Protein AF-A0A955WYC2-F1 (afdb_monomer_lite)

Foldseek 3Di:
DDDCPVPQKDKDFCPVPDDPPQFPVVLLVCLVPPQWDDDPNDTDGAHKAFCQVVDDDDPPDDRSSRRMIIHGNPDDPVVVVCVVVRVVRRVVVVRPDDDPPPDDDDDPDPDDDD

Sequence (114 aa):
VSSPDAAVYTVVDVRRLVGADFRADDFVRWCATEGSVPLDGRPHTLLVAPLAGFYTCPPGRANPGHTQMRIACVEPPDRMALVPTLLAGLLERYLARPTLKPAGRRSPRPGPAA

pLDDT: mean 84.3, std 18.59, range [38.25, 97.69]

Radius of gyration: 16.38 Å; chains: 1; bounding box: 44×35×40 Å

Structure (mmCIF, N/CA/C/O backbone):
data_AF-A0A955WYC2-F1
#
_entry.id   AF-A0A955WYC2-F1
#
loop_
_atom_site.group_PDB
_atom_site.id
_atom_site.type_symbol
_atom_site.label_atom_id
_atom_site.label_alt_id
_atom_site.label_comp_id
_atom_site.label_asym_id
_atom_site.label_entity_id
_atom_site.label_seq_id
_atom_site.pdbx_PDB_ins_code
_atom_site.Cartn_x
_atom_site.Cartn_y
_atom_site.Cartn_z
_atom_site.occupancy
_atom_site.B_iso_or_equiv
_atom_site.auth_seq_id
_atom_site.auth_comp_id
_atom_site.auth_asym_id
_atom_site.auth_atom_id
_atom_site.pdbx_PDB_model_num
ATOM 1 N N . VAL A 1 1 ? 25.991 -2.730 4.865 1.00 40.34 1 VAL A N 1
ATOM 2 C CA . VAL A 1 1 ? 24.689 -3.374 5.157 1.00 40.34 1 VAL A CA 1
ATOM 3 C C . VAL A 1 1 ? 24.059 -2.584 6.289 1.00 40.34 1 VAL A C 1
ATOM 5 O O . VAL A 1 1 ? 24.684 -2.483 7.333 1.00 40.34 1 VAL A O 1
ATOM 8 N N . SER A 1 2 ? 22.933 -1.908 6.060 1.00 38.25 2 SER A N 1
ATOM 9 C CA . SER A 1 2 ? 22.236 -1.147 7.107 1.00 38.25 2 SER A CA 1
ATOM 10 C C . SER A 1 2 ? 21.473 -2.118 8.011 1.00 38.25 2 SER A C 1
ATOM 12 O O . SER A 1 2 ? 20.613 -2.833 7.498 1.00 38.25 2 SER A O 1
ATOM 14 N N . SER A 1 3 ? 21.787 -2.162 9.312 1.00 40.84 3 SER A N 1
ATOM 15 C CA . SER A 1 3 ? 20.965 -2.893 10.288 1.00 40.84 3 SER A CA 1
ATOM 16 C C . SER A 1 3 ? 19.647 -2.133 10.477 1.00 40.84 3 SER A C 1
ATOM 18 O O . SER A 1 3 ? 19.693 -0.953 10.836 1.00 40.84 3 SER A O 1
ATOM 20 N N . PRO A 1 4 ? 18.483 -2.738 10.199 1.00 52.22 4 PRO A N 1
ATOM 21 C CA . PRO A 1 4 ? 17.189 -2.068 10.286 1.00 52.22 4 PRO A CA 1
ATOM 22 C C . PRO A 1 4 ? 16.660 -1.925 11.724 1.00 52.22 4 PRO A C 1
ATOM 24 O O . PRO A 1 4 ? 15.533 -1.477 11.889 1.00 52.22 4 PRO A O 1
ATOM 27 N N . ASP A 1 5 ? 17.448 -2.232 12.762 1.00 47.88 5 ASP A N 1
ATOM 28 C CA . ASP A 1 5 ? 17.013 -2.162 14.173 1.00 47.88 5 ASP A CA 1
ATOM 29 C C . ASP A 1 5 ? 16.616 -0.746 14.643 1.00 47.88 5 ASP A C 1
ATOM 31 O O . ASP A 1 5 ? 15.949 -0.597 15.661 1.00 47.88 5 ASP A O 1
ATOM 35 N N . ALA A 1 6 ? 16.980 0.299 13.890 1.00 53.50 6 ALA A N 1
ATOM 36 C CA . ALA A 1 6 ? 16.561 1.688 14.121 1.00 53.50 6 ALA A CA 1
ATOM 37 C C . ALA A 1 6 ? 15.572 2.217 13.060 1.00 53.50 6 ALA A C 1
ATOM 39 O O . ALA A 1 6 ? 15.289 3.417 13.006 1.00 53.50 6 ALA A O 1
ATOM 40 N N . ALA A 1 7 ? 15.071 1.359 12.164 1.00 60.97 7 ALA A N 1
ATOM 41 C CA . ALA A 1 7 ? 14.150 1.786 11.123 1.00 60.97 7 ALA A CA 1
ATOM 42 C C . ALA A 1 7 ? 12.756 2.019 11.719 1.00 60.97 7 ALA A C 1
ATOM 44 O O . ALA A 1 7 ? 12.045 1.089 12.084 1.00 60.97 7 ALA A O 1
ATOM 45 N N . VAL A 1 8 ? 12.317 3.277 11.734 1.00 83.25 8 VAL A N 1
ATOM 46 C CA . VAL A 1 8 ? 10.945 3.678 12.106 1.00 83.25 8 VAL A CA 1
ATOM 47 C C . VAL A 1 8 ? 9.902 3.302 11.041 1.00 83.25 8 VAL A C 1
ATOM 49 O O . VAL A 1 8 ? 8.829 3.900 10.979 1.00 83.25 8 VAL A O 1
ATOM 52 N N . TYR A 1 9 ? 10.222 2.367 10.141 1.00 88.38 9 TYR A N 1
ATOM 53 C CA . TYR A 1 9 ? 9.343 1.940 9.061 1.00 88.38 9 TYR A CA 1
ATOM 54 C C . TYR A 1 9 ? 9.663 0.529 8.562 1.00 88.38 9 TYR A C 1
ATOM 56 O O . TYR A 1 9 ? 10.807 0.082 8.585 1.00 88.38 9 TYR A O 1
ATOM 64 N N . THR A 1 10 ? 8.646 -0.133 8.014 1.00 90.12 10 THR A N 1
ATOM 65 C CA . THR A 1 10 ? 8.784 -1.369 7.233 1.00 90.12 10 THR A CA 1
ATOM 66 C C . THR A 1 10 ? 8.573 -1.074 5.754 1.00 90.12 10 THR A C 1
ATOM 68 O O . THR A 1 10 ? 7.737 -0.244 5.392 1.00 90.12 10 THR A O 1
ATOM 71 N N . VAL A 1 11 ? 9.329 -1.753 4.889 1.00 93.75 11 VAL A N 1
ATOM 72 C CA . VAL A 1 11 ? 9.131 -1.710 3.436 1.00 93.75 11 VAL A CA 1
ATOM 73 C C . VAL A 1 11 ? 8.288 -2.902 3.007 1.00 93.75 11 VAL A C 1
ATOM 75 O O . VAL A 1 11 ? 8.635 -4.044 3.295 1.00 93.75 11 VAL A O 1
ATOM 78 N N . VAL A 1 12 ? 7.203 -2.630 2.288 1.00 95.12 12 VAL A N 1
ATOM 79 C CA . VAL A 1 12 ? 6.333 -3.645 1.694 1.00 95.12 12 VAL A CA 1
ATOM 80 C C . VAL A 1 12 ? 6.441 -3.575 0.181 1.00 95.12 12 VAL A C 1
ATOM 82 O O . VAL A 1 12 ? 6.446 -2.492 -0.405 1.00 95.12 12 VAL A O 1
ATOM 85 N N . ASP A 1 13 ? 6.515 -4.743 -0.447 1.00 96.62 13 ASP A N 1
ATOM 86 C CA . ASP A 1 13 ? 6.607 -4.894 -1.891 1.00 96.62 13 ASP A CA 1
ATOM 87 C C . ASP A 1 13 ? 5.446 -5.729 -2.423 1.00 96.62 13 ASP A C 1
ATOM 89 O O . ASP A 1 13 ? 5.359 -6.930 -2.166 1.00 96.62 13 ASP A O 1
ATOM 93 N N . VAL A 1 14 ? 4.564 -5.095 -3.193 1.00 96.38 14 VAL A N 1
ATOM 94 C CA . VAL A 1 14 ? 3.357 -5.743 -3.721 1.00 96.38 14 VAL A CA 1
ATOM 95 C C . VAL A 1 14 ? 3.542 -6.301 -5.132 1.00 96.38 14 VAL A C 1
ATOM 97 O O . VAL A 1 14 ? 2.566 -6.711 -5.748 1.00 96.38 14 VAL A O 1
ATOM 100 N N . ARG A 1 15 ? 4.773 -6.377 -5.666 1.00 95.62 15 ARG A N 1
ATOM 101 C CA . ARG A 1 15 ? 5.037 -6.774 -7.071 1.00 95.62 15 ARG A CA 1
ATOM 102 C C . ARG A 1 15 ? 4.421 -8.102 -7.516 1.00 95.62 15 ARG A C 1
ATOM 104 O O . ARG A 1 15 ? 4.233 -8.305 -8.706 1.00 95.62 15 ARG A O 1
ATOM 111 N N . ARG A 1 16 ? 4.173 -9.028 -6.583 1.00 95.81 16 ARG A N 1
ATOM 112 C CA . ARG A 1 16 ? 3.582 -10.349 -6.866 1.00 95.81 16 ARG A CA 1
ATOM 113 C C . ARG A 1 16 ? 2.052 -10.359 -6.799 1.00 95.81 16 ARG A C 1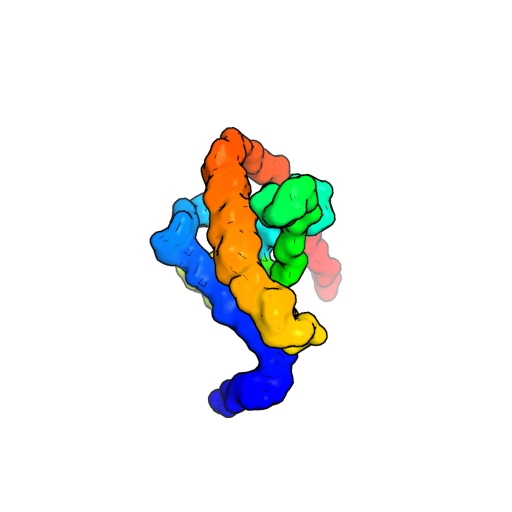
ATOM 115 O O . ARG A 1 16 ? 1.453 -11.391 -7.065 1.00 95.81 16 ARG A O 1
ATOM 122 N N . LEU A 1 17 ? 1.444 -9.241 -6.416 1.00 95.19 17 LEU A N 1
ATOM 123 C CA . LEU A 1 17 ? 0.002 -9.089 -6.208 1.00 95.19 17 LEU A CA 1
ATOM 124 C C . LEU A 1 17 ? -0.638 -8.132 -7.221 1.00 95.19 17 LEU A C 1
ATOM 126 O O . LEU A 1 17 ? -1.858 -8.034 -7.286 1.00 95.19 17 LEU A O 1
ATOM 130 N N . VAL A 1 18 ? 0.172 -7.401 -7.989 1.00 95.25 18 VAL A N 1
ATOM 131 C CA . VAL A 1 18 ? -0.280 -6.319 -8.869 1.00 95.25 18 VAL A CA 1
ATOM 132 C C . VAL A 1 18 ? 0.172 -6.550 -10.308 1.00 95.25 18 VAL A C 1
ATOM 134 O O . VAL A 1 18 ? 1.183 -7.205 -10.557 1.00 95.25 18 VAL A O 1
ATOM 137 N N . GLY A 1 19 ? -0.576 -5.995 -11.263 1.00 91.44 19 GLY A N 1
ATOM 138 C CA . GLY A 1 19 ? -0.217 -6.023 -12.682 1.00 91.44 19 GLY A CA 1
ATOM 139 C C . GLY A 1 19 ? 0.934 -5.074 -13.038 1.00 91.44 19 GLY A C 1
ATOM 140 O O . GLY A 1 19 ? 1.313 -4.207 -12.251 1.00 91.44 19 GLY A O 1
ATOM 141 N N . ALA A 1 20 ? 1.459 -5.205 -14.260 1.00 88.75 20 ALA A N 1
ATOM 142 C CA . ALA A 1 20 ? 2.591 -4.412 -14.758 1.00 88.75 20 ALA A CA 1
ATOM 143 C C . ALA A 1 20 ? 2.325 -2.894 -14.795 1.00 88.75 20 ALA A C 1
ATOM 145 O O . ALA A 1 20 ? 3.255 -2.103 -14.640 1.00 88.75 20 ALA A O 1
ATOM 146 N N . ASP A 1 21 ? 1.062 -2.492 -14.950 1.00 90.31 21 ASP A N 1
ATOM 147 C CA . ASP A 1 21 ? 0.655 -1.084 -14.997 1.00 90.31 21 ASP A CA 1
ATOM 148 C C . ASP A 1 21 ? 0.515 -0.445 -13.606 1.00 90.31 21 ASP A C 1
ATOM 150 O O . ASP A 1 21 ? 0.289 0.762 -13.488 1.00 90.31 21 ASP A O 1
ATOM 154 N N . PHE A 1 22 ? 0.647 -1.226 -12.529 1.00 93.94 22 PHE A N 1
ATOM 155 C CA . PHE A 1 22 ? 0.534 -0.702 -11.175 1.00 93.94 22 PHE A CA 1
ATOM 156 C C . PHE A 1 22 ? 1.689 0.239 -10.840 1.00 93.94 22 PHE A C 1
ATOM 158 O O . PHE A 1 22 ? 2.867 -0.073 -11.031 1.00 93.94 22 PHE A O 1
ATOM 165 N N . ARG A 1 23 ? 1.351 1.381 -10.236 1.00 94.75 23 ARG A N 1
ATOM 166 C CA . ARG A 1 23 ? 2.325 2.345 -9.734 1.00 94.75 23 ARG A CA 1
ATOM 167 C C . ARG A 1 23 ? 2.028 2.702 -8.281 1.00 94.75 23 ARG A C 1
ATOM 169 O O . ARG A 1 23 ? 0.993 3.292 -7.985 1.00 94.75 23 ARG A O 1
ATOM 176 N N . ALA A 1 24 ? 2.979 2.414 -7.390 1.00 96.19 24 ALA A N 1
ATOM 177 C CA . ALA A 1 24 ? 2.887 2.730 -5.963 1.00 96.19 24 ALA A CA 1
ATOM 178 C C . ALA A 1 24 ? 2.591 4.217 -5.700 1.00 96.19 24 ALA A C 1
ATOM 180 O O . ALA A 1 24 ? 1.847 4.532 -4.781 1.00 96.19 24 ALA A O 1
ATOM 181 N N . ASP A 1 25 ? 3.111 5.126 -6.533 1.00 95.38 25 ASP A N 1
ATOM 182 C CA . ASP A 1 25 ? 2.848 6.571 -6.437 1.00 95.38 25 ASP A CA 1
ATOM 183 C C . ASP A 1 25 ? 1.351 6.908 -6.572 1.00 95.38 25 ASP A C 1
ATOM 185 O O . ASP A 1 25 ? 0.835 7.796 -5.892 1.00 95.38 25 ASP A O 1
ATOM 189 N N . ASP A 1 26 ? 0.651 6.200 -7.458 1.00 95.50 26 ASP A N 1
ATOM 190 C CA . ASP A 1 26 ? -0.762 6.443 -7.741 1.00 95.50 26 ASP A CA 1
ATOM 191 C C . ASP A 1 26 ? -1.646 5.800 -6.670 1.00 95.50 26 ASP A C 1
ATOM 193 O O . ASP A 1 26 ? -2.586 6.434 -6.191 1.00 95.50 26 ASP A O 1
ATOM 197 N N . PHE A 1 27 ? -1.270 4.607 -6.199 1.00 96.56 27 PHE A N 1
ATOM 198 C CA . PHE A 1 27 ? -1.904 3.968 -5.048 1.00 96.56 27 PHE A CA 1
ATOM 199 C C . PHE A 1 27 ? -1.769 4.803 -3.767 1.00 96.56 27 PHE A C 1
ATOM 201 O O . PHE A 1 27 ? -2.765 5.065 -3.101 1.00 96.56 27 PHE A O 1
ATOM 208 N N . VAL A 1 28 ? -0.565 5.292 -3.445 1.00 96.56 28 VAL A N 1
ATOM 209 C CA . VAL A 1 28 ? -0.335 6.155 -2.273 1.00 96.56 28 VAL A CA 1
ATOM 210 C C . VAL A 1 28 ? -1.220 7.399 -2.331 1.00 96.56 28 VAL A C 1
ATOM 212 O O . VAL A 1 28 ? -1.872 7.757 -1.351 1.00 96.56 28 VAL A O 1
ATOM 215 N N . ARG A 1 29 ? -1.254 8.065 -3.489 1.00 96.19 29 ARG A N 1
ATOM 216 C CA . ARG A 1 29 ? -2.063 9.271 -3.687 1.00 96.19 29 ARG A CA 1
ATOM 217 C C . ARG A 1 29 ? -3.550 8.982 -3.528 1.00 96.19 29 ARG A C 1
ATOM 219 O O . ARG A 1 29 ? -4.268 9.793 -2.950 1.00 96.19 29 ARG A O 1
ATOM 226 N N . TRP A 1 30 ? -3.999 7.833 -4.021 1.00 96.75 30 TRP A N 1
ATOM 227 C CA . TRP A 1 30 ? -5.367 7.377 -3.839 1.00 96.75 30 TRP A CA 1
ATOM 228 C C . TRP A 1 30 ? -5.704 7.167 -2.360 1.00 96.75 30 TRP A C 1
ATOM 230 O O . TRP A 1 30 ? -6.676 7.751 -1.886 1.00 96.75 30 TRP A O 1
ATOM 240 N N . CYS A 1 31 ? -4.871 6.438 -1.607 1.00 96.75 31 CYS A N 1
ATOM 241 C CA . CYS A 1 31 ? -5.045 6.254 -0.160 1.00 96.75 31 CYS A CA 1
ATOM 242 C C . CYS A 1 31 ? -5.147 7.589 0.593 1.00 96.75 31 CYS A C 1
ATOM 244 O O . CYS A 1 31 ? -5.941 7.711 1.522 1.00 96.75 31 CYS A O 1
ATOM 246 N N . ALA A 1 32 ? -4.373 8.596 0.175 1.00 95.69 32 ALA A N 1
ATOM 247 C CA . ALA A 1 32 ? -4.351 9.916 0.802 1.00 95.69 32 ALA A CA 1
ATOM 248 C C . ALA A 1 32 ? -5.560 10.810 0.467 1.00 95.69 32 ALA A C 1
ATOM 250 O O . ALA A 1 32 ? -5.771 11.807 1.151 1.00 95.69 32 ALA A O 1
ATOM 251 N N . THR A 1 33 ? -6.319 10.505 -0.590 1.00 95.12 33 THR A N 1
ATOM 252 C CA . THR A 1 33 ? -7.392 11.385 -1.092 1.00 95.12 33 THR A CA 1
ATOM 253 C C . THR A 1 33 ? -8.783 10.794 -0.910 1.00 95.12 33 THR A C 1
ATOM 255 O O . THR A 1 33 ? -9.669 11.475 -0.406 1.00 95.12 33 THR A O 1
ATOM 258 N N . GLU A 1 34 ? -8.985 9.538 -1.299 1.00 94.81 34 GLU A N 1
ATOM 259 C CA . GLU A 1 34 ? -10.314 8.907 -1.316 1.00 94.81 34 GLU A CA 1
ATOM 260 C C . GLU A 1 34 ? -10.302 7.444 -0.840 1.00 94.81 34 GLU A C 1
ATOM 262 O O . GLU A 1 34 ? -11.347 6.877 -0.516 1.00 94.81 34 GLU A O 1
ATOM 267 N N . GLY A 1 35 ? -9.124 6.817 -0.777 1.00 95.44 35 GLY A N 1
ATOM 268 C CA . GLY A 1 35 ? -8.981 5.422 -0.389 1.00 95.44 35 GLY A CA 1
ATOM 269 C C . GLY A 1 35 ? -9.364 5.192 1.064 1.00 95.44 35 GLY A C 1
ATOM 270 O O . GLY A 1 35 ? -8.800 5.793 1.974 1.00 95.44 35 GLY A O 1
ATOM 271 N N . SER A 1 36 ? -10.326 4.298 1.282 1.00 96.94 36 SER A N 1
ATOM 272 C CA . SER A 1 36 ? -10.749 3.894 2.619 1.00 96.94 36 SER A CA 1
ATOM 273 C C . SER A 1 36 ? -11.296 2.467 2.649 1.00 96.94 36 SER A C 1
ATOM 275 O O . SER A 1 36 ? -11.785 1.938 1.644 1.00 96.94 36 SER A O 1
ATOM 277 N N . VAL A 1 37 ? -11.230 1.848 3.826 1.00 96.81 37 VAL A N 1
ATOM 278 C CA . VAL A 1 37 ? -11.771 0.529 4.167 1.00 96.81 37 VAL A CA 1
ATOM 279 C C . VAL A 1 37 ? -12.671 0.684 5.399 1.00 96.81 37 VAL A C 1
ATOM 281 O O . VAL A 1 37 ? -12.257 1.322 6.368 1.00 96.81 37 VAL A O 1
ATOM 284 N N . PRO A 1 38 ? -13.904 0.147 5.395 1.00 95.19 38 PRO A N 1
ATOM 285 C CA . PRO A 1 38 ? -14.746 0.107 6.577 1.00 95.19 38 PRO A CA 1
ATOM 286 C C . PRO A 1 38 ? -14.171 -0.908 7.563 1.00 95.19 38 PRO A C 1
ATOM 288 O O . PRO A 1 38 ? -13.991 -2.077 7.232 1.00 95.19 38 PRO A O 1
ATOM 291 N N . LEU A 1 39 ? -13.910 -0.451 8.779 1.00 92.94 39 LEU A N 1
ATOM 292 C CA . LEU A 1 39 ? -13.479 -1.271 9.901 1.00 92.94 39 LEU A CA 1
ATOM 293 C C . LEU A 1 39 ? -14.220 -0.762 11.140 1.00 92.94 39 LEU A C 1
ATOM 295 O O . LEU A 1 39 ? -14.277 0.447 11.364 1.00 92.94 39 LEU A O 1
ATOM 299 N N . ASP A 1 40 ? -14.870 -1.663 11.875 1.00 90.31 40 ASP A N 1
ATOM 300 C CA . ASP A 1 40 ? -15.698 -1.339 13.048 1.00 90.31 40 ASP A CA 1
ATOM 301 C C . ASP A 1 40 ? -16.741 -0.235 12.789 1.00 90.31 40 ASP A C 1
ATOM 303 O O . ASP A 1 40 ? -16.948 0.685 13.581 1.00 90.31 40 ASP A O 1
ATOM 307 N N . GLY A 1 41 ? -17.379 -0.293 11.615 1.00 92.25 41 GLY A N 1
ATOM 308 C CA . GLY A 1 41 ? -18.401 0.673 11.202 1.00 92.25 41 GLY A CA 1
ATOM 309 C C . GLY A 1 41 ? -17.868 2.074 10.884 1.00 92.25 41 GLY A C 1
ATOM 310 O O . GLY A 1 41 ? -18.665 2.983 10.659 1.00 92.25 41 GLY A O 1
ATOM 311 N N . ARG A 1 42 ? -16.544 2.274 10.842 1.00 95.69 42 ARG A N 1
ATOM 312 C CA . ARG A 1 42 ? -15.912 3.562 10.526 1.00 95.69 42 ARG A CA 1
ATOM 313 C C . ARG A 1 42 ? -14.986 3.447 9.313 1.00 95.69 42 ARG A C 1
ATOM 315 O O . ARG A 1 42 ? -14.307 2.429 9.149 1.00 95.69 42 ARG A O 1
ATOM 322 N N . PRO A 1 43 ? -14.922 4.476 8.452 1.00 96.50 43 PRO A N 1
ATOM 323 C CA . PRO A 1 43 ? -13.956 4.501 7.366 1.00 96.50 43 PRO A CA 1
ATOM 324 C C . PRO A 1 43 ? -12.546 4.713 7.926 1.00 96.50 43 PRO A C 1
ATOM 326 O O . PRO A 1 43 ? -12.300 5.650 8.682 1.00 96.50 43 PRO A O 1
ATOM 329 N N . HIS A 1 44 ? -11.620 3.855 7.520 1.00 96.88 44 HIS A N 1
ATOM 330 C CA . HIS A 1 44 ? -10.204 3.947 7.853 1.00 96.88 44 HIS A CA 1
ATOM 331 C C . HIS A 1 44 ? -9.374 4.011 6.576 1.00 96.88 44 HIS A C 1
ATOM 333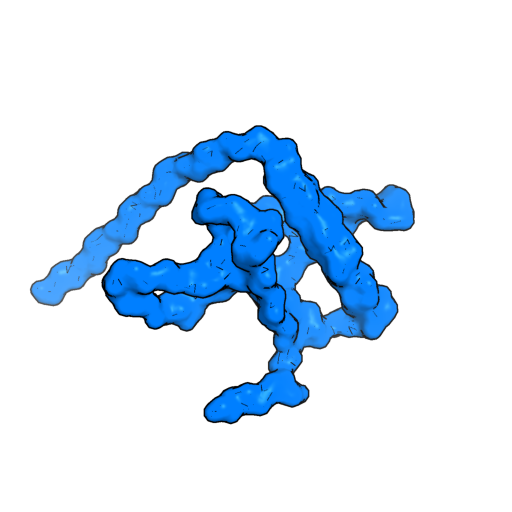 O O . HIS A 1 44 ? -9.731 3.414 5.564 1.00 96.88 44 HIS A O 1
ATOM 339 N N . THR A 1 45 ? -8.245 4.707 6.628 1.00 97.00 45 THR A N 1
ATOM 340 C CA . THR A 1 45 ? -7.230 4.689 5.570 1.00 97.00 45 THR A CA 1
ATOM 341 C C . THR A 1 45 ? -5.867 4.369 6.172 1.00 97.00 45 THR A C 1
ATOM 343 O O . THR A 1 45 ? -5.683 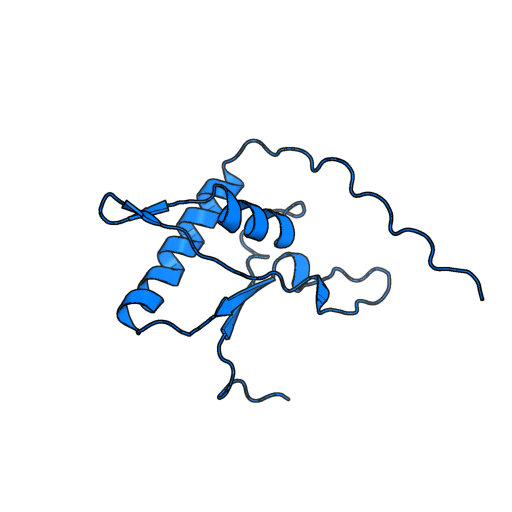4.440 7.388 1.00 97.00 45 THR A O 1
ATOM 346 N N . LEU A 1 46 ? -4.912 4.015 5.318 1.00 95.94 46 LEU A N 1
ATOM 347 C CA . LEU A 1 46 ? -3.522 3.788 5.675 1.00 95.94 46 LEU A CA 1
ATOM 348 C C . LEU A 1 46 ? -2.650 4.694 4.809 1.00 95.94 46 LEU A C 1
ATOM 350 O O . LEU A 1 46 ? -2.564 4.523 3.591 1.00 95.94 46 LEU A O 1
ATOM 354 N N . LEU A 1 47 ? -1.982 5.648 5.452 1.00 94.62 47 LEU A N 1
ATOM 355 C CA . LEU A 1 47 ? -1.021 6.510 4.781 1.00 94.62 47 LEU A CA 1
ATOM 356 C C . LEU A 1 47 ? 0.315 5.778 4.648 1.00 94.62 47 LEU A C 1
ATOM 358 O O . LEU A 1 47 ? 0.924 5.355 5.630 1.00 94.62 47 LEU A O 1
ATOM 362 N N . VAL A 1 48 ? 0.769 5.647 3.408 1.00 94.50 48 VAL A N 1
ATOM 363 C CA . VAL A 1 48 ? 2.035 5.014 3.030 1.00 94.50 48 VAL A CA 1
ATOM 364 C C . VAL A 1 48 ? 2.829 5.960 2.141 1.00 94.50 48 VAL A C 1
ATOM 366 O O . VAL A 1 48 ? 2.267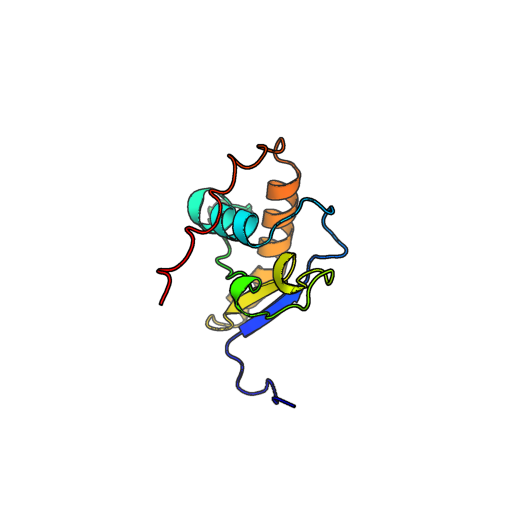 6.893 1.578 1.00 94.50 48 VAL A O 1
ATOM 369 N N . ALA A 1 49 ? 4.137 5.749 2.004 1.00 94.88 49 ALA A N 1
ATOM 370 C CA . ALA A 1 49 ? 4.970 6.567 1.119 1.00 94.88 49 ALA A CA 1
ATOM 371 C C . ALA A 1 49 ? 5.635 5.708 0.031 1.00 94.88 49 ALA A C 1
ATOM 373 O O . ALA A 1 49 ? 6.137 4.626 0.350 1.00 94.88 49 ALA A O 1
ATOM 374 N N . PRO A 1 50 ? 5.671 6.162 -1.236 1.00 95.50 50 PRO A N 1
ATOM 375 C CA . PRO A 1 50 ? 6.276 5.405 -2.321 1.00 95.50 50 PRO A CA 1
ATOM 376 C C . PRO A 1 50 ? 7.801 5.444 -2.220 1.00 95.50 50 PRO A C 1
ATOM 378 O O . PRO A 1 50 ? 8.387 6.418 -1.742 1.00 95.50 50 PRO A O 1
ATOM 381 N N . LEU A 1 51 ? 8.452 4.396 -2.726 1.00 93.31 51 LEU A N 1
ATOM 382 C CA . LEU A 1 51 ? 9.914 4.311 -2.758 1.00 93.31 51 LEU A CA 1
ATOM 383 C C . LEU A 1 51 ? 10.522 4.569 -4.144 1.00 93.31 51 LEU A C 1
ATOM 385 O O . LEU A 1 51 ? 11.741 4.655 -4.262 1.00 93.31 51 LEU A O 1
ATOM 389 N N . ALA A 1 52 ? 9.705 4.749 -5.189 1.00 91.06 52 ALA A N 1
ATOM 390 C CA . ALA A 1 52 ? 10.169 4.948 -6.568 1.00 91.06 52 ALA A CA 1
ATOM 391 C C . ALA A 1 52 ? 11.226 6.056 -6.712 1.00 91.06 52 ALA A C 1
ATOM 393 O O . ALA A 1 52 ? 12.193 5.875 -7.450 1.00 91.06 52 ALA A O 1
ATOM 394 N N . GLY A 1 53 ? 11.067 7.169 -5.990 1.00 88.19 53 GLY A N 1
ATOM 395 C CA . GLY A 1 53 ? 11.981 8.314 -6.042 1.00 88.19 53 GLY A CA 1
ATOM 396 C C . GLY A 1 53 ? 13.332 8.118 -5.344 1.00 88.19 53 GLY A C 1
ATOM 397 O O . GLY A 1 53 ? 14.197 8.973 -5.488 1.00 88.19 53 GLY A O 1
ATOM 398 N N . PHE A 1 54 ? 13.533 7.025 -4.601 1.00 87.88 54 PHE A N 1
ATOM 399 C CA . PHE A 1 54 ? 14.777 6.763 -3.862 1.00 87.88 54 PHE A CA 1
ATOM 400 C C . PHE A 1 54 ? 15.766 5.877 -4.627 1.00 87.88 54 PHE A C 1
ATOM 402 O O . PHE A 1 54 ? 16.914 5.735 -4.208 1.00 87.88 54 PHE A O 1
ATOM 409 N N . TYR A 1 55 ? 15.339 5.266 -5.734 1.00 87.88 55 TYR A N 1
ATOM 410 C CA . TYR A 1 55 ? 16.186 4.380 -6.524 1.00 87.88 55 TYR A CA 1
ATOM 411 C C . TYR A 1 55 ? 16.794 5.103 -7.723 1.00 87.88 55 TYR A C 1
ATOM 413 O O . TYR A 1 55 ? 16.080 5.639 -8.569 1.00 87.88 55 TYR A O 1
ATOM 421 N N . THR A 1 56 ? 18.114 4.997 -7.857 1.00 89.44 56 THR A N 1
ATOM 422 C CA . THR A 1 56 ? 18.821 5.271 -9.111 1.00 89.44 56 THR A CA 1
ATOM 423 C C . THR A 1 56 ? 18.945 3.961 -9.882 1.00 89.44 56 THR A C 1
ATOM 425 O O . THR A 1 56 ? 19.648 3.044 -9.455 1.00 89.44 56 THR A O 1
ATOM 428 N N . CYS A 1 57 ? 18.232 3.835 -11.001 1.00 86.12 57 CYS A N 1
ATOM 429 C CA . CYS A 1 57 ? 18.243 2.623 -11.823 1.00 86.12 57 CYS A CA 1
ATOM 430 C C . CYS A 1 57 ? 19.033 2.845 -13.120 1.00 86.12 57 CYS A C 1
ATOM 432 O O . CYS A 1 57 ? 18.819 3.862 -13.781 1.00 86.12 57 CYS A O 1
ATOM 434 N N . PRO A 1 58 ? 19.911 1.903 -13.517 1.00 88.25 58 PRO A N 1
ATOM 435 C CA . PRO A 1 58 ? 20.537 1.929 -14.835 1.00 88.25 58 PRO A CA 1
ATOM 436 C C . PRO A 1 58 ? 19.497 1.904 -15.968 1.00 88.25 58 PRO A C 1
ATOM 438 O O . PRO A 1 58 ? 18.412 1.338 -15.779 1.00 88.25 58 PRO A O 1
ATOM 441 N N . PRO A 1 59 ? 19.830 2.438 -17.158 1.00 88.06 59 PRO A N 1
ATOM 442 C CA . PRO A 1 59 ? 18.976 2.328 -18.336 1.00 88.06 59 PRO A CA 1
ATOM 443 C C . PRO A 1 59 ? 18.565 0.874 -18.608 1.00 88.06 59 PRO A C 1
ATOM 445 O O . PRO A 1 59 ? 19.384 -0.039 -18.523 1.00 88.06 59 PRO A O 1
ATOM 448 N N . GLY A 1 60 ? 17.283 0.653 -18.905 1.00 86.88 60 GLY A N 1
ATOM 449 C CA . GLY A 1 60 ? 16.732 -0.679 -19.184 1.00 86.88 60 GLY A CA 1
ATOM 450 C C . GLY A 1 60 ? 16.415 -1.537 -17.952 1.00 86.88 60 GLY A C 1
ATOM 451 O O . GLY A 1 60 ? 15.799 -2.591 -18.102 1.00 86.88 60 GLY A O 1
ATOM 452 N N . ARG A 1 61 ? 16.762 -1.106 -16.729 1.00 88.50 61 ARG A N 1
ATOM 453 C CA . ARG A 1 61 ? 16.394 -1.822 -15.498 1.00 88.50 61 ARG A CA 1
ATOM 454 C C . ARG A 1 61 ? 15.104 -1.262 -14.901 1.00 88.50 61 ARG A C 1
ATOM 456 O O . ARG A 1 61 ? 14.998 -0.065 -14.650 1.00 88.50 61 ARG A O 1
ATOM 463 N N . ALA A 1 62 ? 14.145 -2.142 -14.611 1.00 87.06 62 ALA A N 1
ATOM 464 C CA . ALA A 1 62 ? 12.910 -1.760 -13.933 1.00 87.06 62 ALA A CA 1
ATOM 465 C C . ALA A 1 62 ? 13.191 -1.222 -12.519 1.00 87.06 62 ALA A C 1
ATOM 467 O O . ALA A 1 62 ? 13.964 -1.816 -11.760 1.00 87.06 62 ALA A O 1
ATOM 468 N N . ASN A 1 63 ? 12.542 -0.113 -12.160 1.00 91.19 63 ASN A N 1
ATOM 469 C CA . ASN A 1 63 ? 12.662 0.478 -10.833 1.00 91.19 63 ASN A CA 1
ATOM 470 C C . ASN A 1 63 ? 11.827 -0.331 -9.820 1.00 91.19 63 ASN A C 1
ATOM 472 O O . ASN A 1 63 ? 10.599 -0.342 -9.928 1.00 91.19 63 ASN A O 1
ATOM 476 N N . PRO A 1 64 ? 12.449 -0.988 -8.820 1.00 91.62 64 PRO A N 1
ATOM 477 C CA . PRO A 1 64 ? 11.722 -1.794 -7.836 1.00 91.62 64 PRO A CA 1
ATOM 478 C C . PRO A 1 64 ? 10.796 -0.942 -6.960 1.00 91.62 64 PRO A C 1
ATOM 480 O O . PRO A 1 64 ? 9.753 -1.413 -6.517 1.00 91.62 64 PRO A O 1
ATOM 483 N N . GLY A 1 65 ? 11.114 0.341 -6.782 1.00 93.38 65 GLY A N 1
ATOM 484 C CA . GLY A 1 65 ? 10.283 1.298 -6.063 1.00 93.38 65 GLY A CA 1
ATOM 485 C C . GLY A 1 65 ? 8.918 1.540 -6.706 1.00 93.38 65 GLY A C 1
ATOM 486 O O . GLY A 1 65 ? 8.056 2.167 -6.097 1.00 93.38 65 GLY A O 1
ATOM 487 N N . HIS A 1 66 ? 8.682 1.037 -7.922 1.00 94.81 66 HIS A N 1
ATOM 488 C CA . HIS A 1 66 ? 7.378 1.112 -8.566 1.00 94.81 66 HIS A CA 1
ATOM 489 C C . HIS A 1 66 ? 6.285 0.299 -7.874 1.00 94.81 66 HIS A C 1
ATOM 491 O O . HIS A 1 66 ? 5.114 0.650 -8.016 1.00 94.81 66 HIS A O 1
ATOM 497 N N . THR A 1 67 ? 6.663 -0.717 -7.103 1.00 96.38 67 THR A N 1
ATOM 498 C CA . THR A 1 67 ? 5.757 -1.589 -6.342 1.00 96.38 67 THR A CA 1
ATOM 499 C C . THR A 1 67 ? 6.055 -1.576 -4.845 1.00 96.38 67 THR A C 1
ATOM 501 O O . THR A 1 67 ? 5.409 -2.298 -4.087 1.00 96.38 67 THR A O 1
ATOM 504 N N . GLN A 1 68 ? 7.033 -0.778 -4.409 1.00 96.25 68 GLN A N 1
ATOM 505 C CA . GLN A 1 68 ? 7.460 -0.717 -3.017 1.00 96.25 68 GLN A CA 1
ATOM 506 C C . GLN A 1 68 ? 6.986 0.554 -2.330 1.00 96.25 68 GLN A C 1
ATOM 508 O O . GLN A 1 68 ? 7.031 1.658 -2.882 1.00 96.25 68 GLN A O 1
ATOM 513 N N . MET A 1 69 ? 6.575 0.377 -1.083 1.00 96.38 69 MET A N 1
ATOM 514 C CA . MET A 1 69 ? 6.095 1.435 -0.209 1.00 96.38 69 MET A CA 1
ATOM 515 C C . MET A 1 69 ? 6.683 1.248 1.181 1.00 96.38 69 MET A C 1
ATOM 517 O O . MET A 1 69 ? 6.977 0.125 1.588 1.00 96.38 69 MET A O 1
ATOM 521 N N . ARG A 1 70 ? 6.821 2.342 1.926 1.00 95.00 70 ARG A N 1
ATOM 522 C CA . ARG A 1 70 ? 7.168 2.305 3.348 1.00 95.00 70 ARG A CA 1
ATOM 523 C C . ARG A 1 70 ? 5.960 2.648 4.213 1.00 95.00 70 ARG A C 1
ATOM 525 O O . ARG A 1 70 ? 5.207 3.569 3.888 1.00 95.00 70 ARG A O 1
ATOM 532 N N . ILE A 1 71 ? 5.824 1.922 5.315 1.00 94.69 71 ILE A N 1
ATOM 533 C CA . ILE A 1 71 ? 4.821 2.129 6.361 1.00 94.69 71 ILE A CA 1
ATOM 534 C C . ILE A 1 71 ? 5.565 2.525 7.627 1.00 94.69 71 ILE A C 1
ATOM 536 O O . ILE A 1 71 ? 6.451 1.790 8.058 1.00 94.69 71 ILE A O 1
ATOM 540 N N . ALA A 1 72 ? 5.227 3.678 8.199 1.00 92.25 72 ALA A N 1
ATOM 541 C CA . ALA A 1 72 ? 5.831 4.139 9.441 1.00 92.25 72 ALA A CA 1
ATOM 542 C C . ALA A 1 72 ? 5.335 3.302 10.632 1.00 92.25 72 ALA A C 1
ATOM 544 O O . ALA A 1 72 ? 4.136 3.077 10.780 1.00 92.25 72 ALA A O 1
ATOM 545 N N . CYS A 1 73 ? 6.254 2.873 11.493 1.00 89.31 73 CYS A N 1
ATOM 546 C CA . CYS A 1 73 ? 5.980 2.094 12.699 1.00 89.31 73 CYS A CA 1
ATOM 547 C C . CYS A 1 73 ? 5.971 3.019 13.926 1.00 89.31 73 CYS A C 1
ATOM 549 O O . CYS A 1 73 ? 6.850 2.928 14.778 1.00 89.31 73 CYS A O 1
ATOM 551 N N . VAL A 1 74 ? 5.027 3.964 13.964 1.00 88.38 74 VAL A N 1
ATOM 552 C CA . VAL A 1 74 ? 4.965 5.033 14.988 1.00 88.38 74 VAL A CA 1
ATOM 553 C C . VAL A 1 74 ? 3.775 4.910 15.943 1.00 88.38 74 VAL A C 1
ATOM 555 O O . VAL A 1 74 ? 3.708 5.631 16.934 1.00 88.38 74 VAL A O 1
ATOM 558 N N . GLU A 1 75 ? 2.839 4.008 15.656 1.00 89.94 75 GLU A N 1
ATOM 559 C CA . GLU A 1 75 ? 1.643 3.786 16.470 1.00 89.94 75 GLU A CA 1
ATOM 560 C C . GLU A 1 75 ? 1.849 2.648 17.490 1.00 89.94 75 GLU A C 1
ATOM 562 O O . GLU A 1 75 ? 2.733 1.804 17.312 1.00 89.94 75 GLU A O 1
ATOM 567 N N . PRO A 1 76 ? 1.016 2.573 18.546 1.00 92.50 76 PRO A N 1
ATOM 568 C CA . PRO A 1 76 ? 1.002 1.445 19.474 1.00 92.50 76 PRO A CA 1
ATOM 569 C C . PRO A 1 76 ? 0.736 0.093 18.782 1.00 92.50 76 PRO A C 1
ATOM 571 O O . PRO A 1 76 ? 0.054 0.062 17.751 1.00 92.50 76 PRO A O 1
ATOM 574 N N . PRO A 1 77 ? 1.184 -1.037 19.371 1.00 91.50 77 PRO A N 1
ATOM 575 C CA . PRO A 1 77 ? 1.046 -2.374 18.784 1.00 91.50 77 PRO A CA 1
ATOM 576 C C . PRO A 1 77 ? -0.370 -2.727 18.315 1.00 91.50 77 PRO A C 1
ATOM 578 O O . PRO A 1 77 ? -0.530 -3.219 17.202 1.00 91.50 77 PRO A O 1
ATOM 581 N N . ASP A 1 78 ? -1.396 -2.404 19.104 1.00 93.69 78 ASP A N 1
ATOM 582 C CA . ASP A 1 78 ? -2.792 -2.728 18.775 1.00 93.69 78 ASP A CA 1
ATOM 583 C C . ASP A 1 78 ? -3.274 -2.025 17.498 1.00 93.69 78 ASP A C 1
ATOM 585 O O . ASP A 1 78 ? -4.018 -2.595 16.703 1.00 93.69 78 ASP A O 1
ATOM 589 N N . ARG A 1 79 ? -2.810 -0.793 17.253 1.00 92.25 79 ARG A N 1
ATOM 590 C CA . ARG A 1 79 ? -3.104 -0.060 16.012 1.00 92.25 79 ARG A CA 1
ATOM 591 C C . ARG A 1 79 ? -2.246 -0.552 14.856 1.00 92.25 79 ARG A C 1
ATOM 593 O O . ARG A 1 79 ? -2.746 -0.694 13.743 1.00 92.25 79 ARG A O 1
ATOM 600 N N . MET A 1 80 ? -0.975 -0.858 15.116 1.00 93.62 80 MET A N 1
ATOM 601 C CA . MET A 1 80 ? -0.088 -1.450 14.112 1.00 93.62 80 MET A CA 1
ATOM 602 C C . MET A 1 80 ? -0.594 -2.819 13.635 1.00 93.62 80 MET A C 1
ATOM 604 O O . MET A 1 80 ? -0.414 -3.154 12.466 1.00 93.62 80 MET A O 1
ATOM 608 N N . ALA A 1 81 ? -1.304 -3.572 14.480 1.00 94.38 81 ALA A N 1
ATOM 609 C CA . ALA A 1 81 ? -1.942 -4.835 14.110 1.00 94.38 81 ALA A CA 1
ATOM 610 C C . ALA A 1 81 ? -3.044 -4.682 13.043 1.00 94.38 81 ALA A C 1
ATOM 612 O O . ALA A 1 81 ? -3.357 -5.646 12.347 1.00 94.38 81 ALA A O 1
ATOM 613 N N . LEU A 1 82 ? -3.600 -3.477 12.859 1.00 95.44 82 LEU A N 1
ATOM 614 C CA . LEU A 1 82 ? -4.601 -3.196 11.823 1.00 95.44 82 LEU A CA 1
ATOM 615 C C . LEU A 1 82 ? -3.980 -3.002 10.434 1.00 95.44 82 LEU A C 1
ATOM 617 O O . LEU A 1 82 ? -4.667 -3.151 9.422 1.00 95.44 82 LEU A O 1
ATOM 621 N N . VAL A 1 83 ? -2.686 -2.670 10.369 1.00 95.94 83 VAL A N 1
ATOM 622 C CA . VAL A 1 83 ? -1.985 -2.316 9.126 1.00 95.94 83 VAL A CA 1
ATOM 623 C C . VAL A 1 83 ? -2.122 -3.388 8.037 1.00 95.94 83 VAL A C 1
ATOM 625 O O . VAL A 1 83 ? -2.456 -3.004 6.915 1.00 95.94 83 VAL A O 1
ATOM 628 N N . PRO A 1 84 ? -1.918 -4.698 8.299 1.00 95.44 84 PRO A N 1
ATOM 629 C CA . PRO A 1 84 ? -2.057 -5.720 7.261 1.00 95.44 84 PRO A CA 1
ATOM 630 C C . PRO A 1 84 ? -3.464 -5.757 6.653 1.00 95.44 84 PRO A C 1
ATOM 632 O O . PRO A 1 84 ? -3.603 -5.769 5.431 1.00 95.44 84 PRO A O 1
ATOM 635 N N . THR A 1 85 ? -4.501 -5.705 7.495 1.00 96.50 85 THR A N 1
ATOM 636 C CA . THR A 1 85 ? -5.909 -5.724 7.070 1.00 96.50 85 THR A CA 1
ATOM 637 C C . THR A 1 85 ? -6.266 -4.480 6.263 1.00 96.50 85 THR A C 1
ATOM 639 O O . THR A 1 85 ? -6.874 -4.583 5.197 1.00 96.50 85 THR A O 1
ATOM 642 N N . LEU A 1 86 ? -5.855 -3.298 6.734 1.00 97.06 86 LEU A N 1
ATOM 643 C CA . LEU A 1 86 ? -6.091 -2.041 6.026 1.00 97.06 86 LEU A CA 1
ATOM 644 C C . LEU A 1 86 ? -5.366 -2.016 4.679 1.00 97.06 86 LEU A C 1
ATOM 646 O O . LEU A 1 86 ? -5.969 -1.649 3.674 1.00 97.06 86 LEU A O 1
ATOM 650 N N . LEU A 1 87 ? -4.099 -2.436 4.638 1.00 97.31 87 LEU A N 1
ATOM 651 C CA . LEU A 1 87 ? -3.318 -2.474 3.404 1.00 97.31 87 LEU A CA 1
ATOM 652 C C . LEU A 1 87 ? -3.942 -3.418 2.372 1.00 97.31 87 LEU A C 1
ATOM 654 O O . LEU A 1 87 ? -4.079 -3.029 1.213 1.00 97.31 87 LEU A O 1
ATOM 658 N N . ALA A 1 88 ? -4.337 -4.625 2.789 1.00 97.12 88 ALA A N 1
ATOM 659 C CA . ALA A 1 88 ? -4.989 -5.595 1.915 1.00 97.12 88 ALA A CA 1
ATOM 660 C C . ALA A 1 88 ? -6.307 -5.042 1.353 1.00 97.12 88 ALA A C 1
ATOM 662 O O . ALA A 1 88 ? -6.473 -4.971 0.137 1.00 97.12 88 ALA A O 1
ATOM 663 N N . GLY A 1 89 ? -7.195 -4.544 2.220 1.00 97.31 89 GLY A N 1
ATOM 664 C CA . GLY A 1 89 ? -8.487 -4.003 1.794 1.00 97.31 89 GLY A CA 1
ATOM 665 C C . GLY A 1 89 ? -8.362 -2.768 0.897 1.00 97.31 89 GLY A C 1
ATOM 666 O O . GLY A 1 89 ? -9.128 -2.611 -0.056 1.00 97.31 89 GLY A O 1
ATOM 667 N N . LEU A 1 90 ? -7.388 -1.889 1.158 1.00 97.69 90 LEU A N 1
ATOM 668 C CA . LEU A 1 90 ? -7.108 -0.736 0.300 1.00 97.69 90 LEU A CA 1
ATOM 669 C C . LEU A 1 90 ? -6.590 -1.181 -1.065 1.00 97.69 90 LEU A C 1
ATOM 671 O O . LEU A 1 90 ? -7.036 -0.652 -2.081 1.00 97.69 90 LEU A O 1
ATOM 675 N N . LEU A 1 91 ? -5.671 -2.149 -1.102 1.00 97.19 91 LEU A N 1
ATOM 676 C CA . LEU A 1 91 ? -5.109 -2.659 -2.347 1.00 97.19 91 LEU A CA 1
ATOM 677 C C . LEU A 1 91 ? -6.183 -3.328 -3.211 1.00 97.19 91 LEU A C 1
ATOM 679 O O . LEU A 1 91 ? -6.300 -2.997 -4.387 1.00 97.19 91 LEU A O 1
ATOM 683 N N . GLU A 1 92 ? -7.006 -4.201 -2.631 1.00 96.31 92 GLU A N 1
ATOM 684 C CA . GLU A 1 92 ? -8.124 -4.850 -3.327 1.00 96.31 92 GLU A CA 1
ATOM 685 C C . GLU A 1 92 ? -9.086 -3.823 -3.928 1.00 96.31 92 GLU A C 1
ATOM 687 O O . GLU A 1 92 ? -9.407 -3.875 -5.117 1.00 96.31 92 GLU A O 1
ATOM 692 N N . ARG A 1 93 ? -9.496 -2.833 -3.127 1.00 96.12 93 ARG A N 1
ATOM 693 C CA . ARG A 1 93 ? -10.385 -1.758 -3.583 1.00 96.12 93 ARG A CA 1
ATOM 694 C C . ARG A 1 93 ? -9.756 -0.922 -4.682 1.00 96.12 93 ARG A C 1
ATOM 696 O O . ARG A 1 93 ? -10.447 -0.586 -5.635 1.00 96.12 93 ARG A O 1
ATOM 703 N N . TYR A 1 94 ? -8.471 -0.593 -4.570 1.00 95.75 94 TYR A N 1
ATOM 704 C CA . TYR A 1 94 ? -7.761 0.158 -5.598 1.00 95.75 94 TYR A CA 1
ATOM 705 C C . TYR A 1 94 ? -7.721 -0.600 -6.927 1.00 95.75 94 TYR A C 1
ATOM 707 O O . TYR A 1 94 ? -7.972 -0.003 -7.972 1.00 95.75 94 TYR A O 1
ATOM 715 N N . LEU A 1 95 ? -7.441 -1.905 -6.886 1.00 94.38 95 LEU A N 1
ATOM 716 C CA . LEU A 1 95 ? -7.353 -2.758 -8.072 1.00 94.38 95 LEU A CA 1
ATOM 717 C C . LEU A 1 95 ? -8.719 -3.047 -8.709 1.00 94.38 95 LEU A C 1
ATOM 719 O O . LEU A 1 95 ? -8.791 -3.237 -9.918 1.00 94.38 95 LEU A O 1
ATOM 723 N N . ALA A 1 96 ? -9.800 -3.043 -7.925 1.00 93.69 96 ALA A N 1
ATOM 724 C CA . ALA A 1 96 ? -11.163 -3.215 -8.426 1.00 93.69 96 ALA A CA 1
ATOM 725 C C . ALA A 1 96 ? -11.716 -1.972 -9.152 1.00 93.69 96 ALA A C 1
ATOM 727 O O . ALA A 1 96 ? -12.780 -2.038 -9.772 1.00 93.69 96 ALA A O 1
ATOM 728 N N . ARG A 1 97 ? -11.031 -0.822 -9.076 1.00 87.81 97 ARG A N 1
ATOM 729 C CA . ARG A 1 97 ? -11.464 0.396 -9.770 1.00 87.81 97 ARG A CA 1
ATOM 730 C C . ARG A 1 97 ? -11.312 0.222 -11.282 1.00 87.81 97 ARG A C 1
ATOM 732 O O . ARG A 1 97 ? -10.299 -0.315 -11.731 1.00 87.81 97 ARG A O 1
ATOM 739 N N . PRO A 1 98 ? -12.243 0.762 -12.087 1.00 75.25 98 PRO A N 1
ATOM 740 C CA . PRO A 1 98 ? -12.006 0.937 -13.513 1.00 75.25 98 PRO A CA 1
ATOM 741 C C . PRO A 1 98 ? -10.718 1.744 -13.685 1.00 75.25 98 PRO A C 1
ATOM 743 O O . PRO A 1 98 ? -10.594 2.839 -13.130 1.00 75.25 98 PRO A O 1
ATOM 746 N N . THR A 1 99 ? -9.738 1.194 -14.398 1.00 61.59 99 THR A N 1
ATOM 747 C CA . THR A 1 99 ? -8.433 1.826 -14.598 1.00 61.59 99 THR A CA 1
ATOM 748 C C . THR A 1 99 ? -8.610 3.174 -15.290 1.00 61.59 99 THR A C 1
ATOM 750 O O . THR A 1 99 ? -8.804 3.264 -16.502 1.00 61.59 99 THR A O 1
ATOM 753 N N . LEU A 1 100 ? -8.516 4.262 -14.521 1.00 48.47 100 LEU A N 1
ATOM 754 C CA . LEU A 1 100 ? -8.305 5.584 -15.090 1.00 48.47 100 LEU A CA 1
ATOM 755 C C . LEU A 1 100 ? -6.888 5.589 -15.657 1.00 48.47 100 LEU A C 1
ATOM 757 O O . LEU A 1 100 ? -5.903 5.627 -14.920 1.00 48.47 100 LEU A O 1
ATOM 761 N N . LYS A 1 101 ? -6.796 5.505 -16.986 1.00 43.81 101 LYS A N 1
ATOM 762 C CA . LYS A 1 101 ? -5.563 5.726 -17.742 1.00 43.81 101 LYS A CA 1
ATOM 763 C C . LYS A 1 101 ? -4.911 7.001 -17.183 1.00 43.81 101 LYS A C 1
ATOM 765 O O . LYS A 1 101 ? -5.577 8.040 -17.190 1.00 43.81 101 LYS A O 1
ATOM 770 N N . PRO A 1 102 ? -3.678 6.956 -16.650 1.00 45.88 102 PRO A N 1
ATOM 771 C CA . PRO A 1 102 ? -3.096 8.134 -16.030 1.00 45.88 102 PRO A CA 1
ATOM 772 C C . PRO A 1 102 ? -3.026 9.247 -17.077 1.00 45.88 102 PRO A C 1
ATOM 774 O O . PRO A 1 102 ? -2.474 9.053 -18.163 1.00 45.88 102 PRO A O 1
ATOM 777 N N . ALA A 1 103 ? -3.629 10.399 -16.764 1.00 44.53 103 ALA A N 1
ATOM 778 C CA . ALA A 1 103 ? -3.494 11.603 -17.571 1.00 44.53 103 ALA A CA 1
ATOM 779 C C . ALA A 1 103 ? -1.996 11.847 -17.793 1.00 44.53 103 ALA A C 1
ATOM 781 O O . ALA A 1 103 ? -1.224 11.839 -16.831 1.00 44.53 103 ALA A O 1
ATOM 782 N N . GLY A 1 104 ? -1.600 11.960 -19.065 1.00 44.47 104 GLY A N 1
ATOM 783 C CA . GLY A 1 104 ? -0.211 11.903 -19.516 1.00 44.47 104 GLY A CA 1
ATOM 784 C C . GLY A 1 104 ? 0.756 12.594 -18.559 1.00 44.47 104 GLY A C 1
ATOM 785 O O . GLY A 1 104 ? 0.640 13.791 -18.289 1.00 44.47 104 GLY A O 1
ATOM 786 N N . ARG A 1 105 ? 1.720 11.827 -18.033 1.00 50.34 105 ARG A N 1
ATOM 787 C CA . ARG A 1 105 ? 2.833 12.386 -17.262 1.00 50.34 105 ARG A CA 1
ATOM 788 C C . ARG A 1 105 ? 3.544 13.398 -18.159 1.00 50.34 105 ARG A C 1
ATOM 790 O O . ARG A 1 105 ? 4.127 13.020 -19.171 1.00 50.34 105 ARG A O 1
ATOM 797 N N . ARG A 1 106 ? 3.480 14.681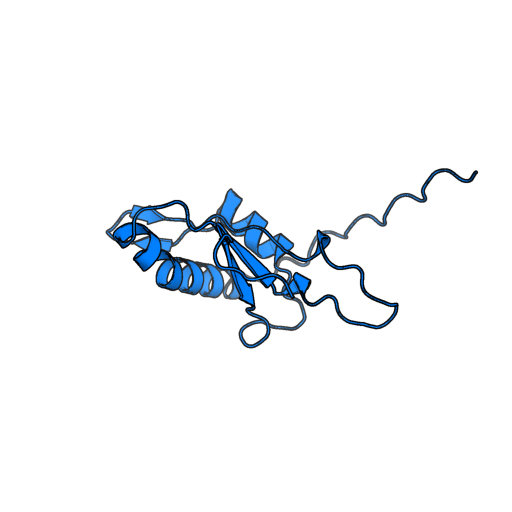 -17.790 1.00 43.62 106 ARG A N 1
ATOM 798 C CA . ARG A 1 106 ? 4.317 15.727 -18.387 1.00 43.62 106 ARG A CA 1
ATOM 799 C C . ARG A 1 106 ? 5.774 15.276 -18.305 1.00 43.62 106 ARG A C 1
ATOM 801 O O . ARG A 1 106 ? 6.256 14.957 -17.218 1.00 43.62 106 ARG A O 1
ATOM 808 N N . SER A 1 107 ? 6.436 15.250 -19.457 1.00 43.81 107 SER A N 1
ATOM 809 C CA . SER A 1 107 ? 7.867 14.997 -19.591 1.00 43.81 107 SER A CA 1
ATOM 810 C C . SER A 1 107 ? 8.659 15.879 -18.617 1.00 43.81 107 SER A C 1
ATOM 812 O O . SER A 1 107 ? 8.257 17.026 -18.382 1.00 43.81 107 SER A O 1
ATOM 814 N N . PRO A 1 108 ? 9.774 15.388 -18.046 1.00 43.50 108 PRO A N 1
ATOM 815 C CA . PRO A 1 108 ? 10.656 16.240 -17.261 1.00 43.50 108 PRO A CA 1
ATOM 816 C C . PRO A 1 108 ? 11.092 17.419 -18.137 1.00 43.50 108 PRO A C 1
ATOM 818 O O . PRO A 1 108 ? 11.510 17.221 -19.280 1.00 43.50 108 PRO A O 1
ATOM 821 N N . ARG A 1 109 ? 10.937 18.654 -17.633 1.00 46.56 109 ARG A N 1
ATOM 822 C CA . ARG A 1 109 ? 11.482 19.831 -18.322 1.00 46.56 109 ARG A CA 1
ATOM 823 C C . ARG A 1 109 ? 12.985 19.599 -18.507 1.00 46.56 109 ARG A C 1
ATOM 825 O O . ARG A 1 109 ? 13.620 19.176 -17.538 1.00 46.56 109 ARG A O 1
ATOM 832 N N . PRO A 1 110 ? 13.554 19.867 -19.693 1.00 44.69 110 PRO A N 1
ATOM 833 C CA . PRO A 1 110 ? 15.000 19.859 -19.837 1.00 44.69 110 PRO A CA 1
ATOM 834 C C . PRO A 1 110 ? 15.578 20.861 -18.831 1.00 44.69 110 PRO A C 1
ATOM 836 O O . PRO A 1 110 ? 15.100 21.993 -18.729 1.00 44.69 110 PRO A O 1
ATOM 839 N N . GLY A 1 111 ? 16.536 20.400 -18.022 1.00 53.75 111 GLY A N 1
ATOM 840 C CA . GLY A 1 111 ? 17.290 21.266 -17.120 1.00 53.75 111 GLY A CA 1
ATOM 841 C C . GLY A 1 111 ? 18.038 22.342 -17.915 1.00 53.75 111 GLY A C 1
ATOM 842 O O . GLY A 1 111 ? 18.269 22.152 -19.112 1.00 53.75 111 GLY A O 1
ATOM 843 N N . PRO A 1 112 ? 18.386 23.478 -17.289 1.00 54.09 112 PRO A N 1
ATOM 844 C CA . PRO A 1 112 ? 19.088 24.546 -17.984 1.00 54.09 112 PRO A CA 1
ATOM 845 C C . PRO A 1 112 ? 20.424 24.015 -18.517 1.00 54.09 112 PRO A C 1
ATOM 847 O O . PRO A 1 112 ? 21.194 23.405 -17.773 1.00 54.09 112 PRO A O 1
ATOM 850 N N . ALA A 1 113 ? 20.653 24.211 -19.816 1.00 53.97 113 ALA A N 1
ATOM 851 C CA . ALA A 1 113 ? 21.946 23.975 -20.438 1.00 53.97 113 ALA A CA 1
ATOM 852 C C . ALA A 1 113 ? 22.983 24.900 -19.784 1.00 53.97 113 ALA A C 1
ATOM 854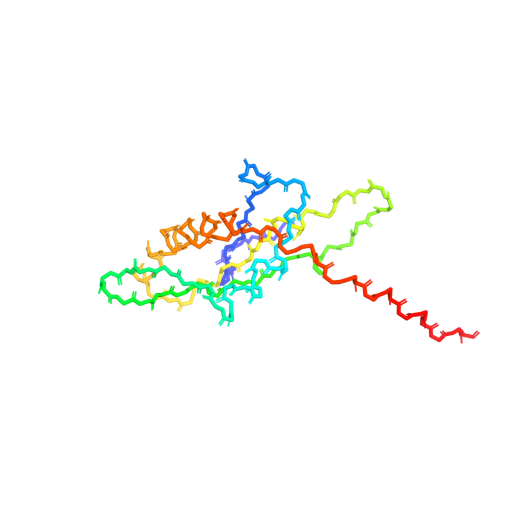 O O . ALA A 1 113 ? 22.695 26.081 -19.568 1.00 53.97 113 ALA A O 1
ATOM 855 N N . ALA A 1 114 ? 24.129 24.323 -19.420 1.00 55.59 114 ALA A N 1
ATOM 856 C CA . ALA A 1 114 ? 25.305 25.048 -18.948 1.00 55.59 114 ALA A CA 1
ATOM 857 C C . ALA A 1 114 ? 25.951 25.850 -20.084 1.00 55.59 114 ALA A C 1
ATOM 859 O O . ALA A 1 114 ? 25.871 25.379 -21.244 1.00 55.59 114 ALA A O 1
#

Secondary structure (DSSP, 8-state):
---GGG-SEEEEE-TTTS-TT--HHHHHHHHHHT--EEETTEEE----EE-GGG----TT---GGGSEEEEE--S-HHHHTTHHHHHHHHHHHHHTS--------PPPPPPPP-